Protein AF-A0AA37UW43-F1 (afdb_monomer_lite)

pLDDT: mean 72.26, std 14.87, range [30.22, 90.19]

Organism: NCBI:txid154654

Structure (mmCIF, N/CA/C/O backbone):
data_AF-A0AA37UW43-F1
#
_entry.id   AF-A0AA37UW43-F1
#
loop_
_atom_site.group_PDB
_atom_site.id
_atom_site.type_symbol
_atom_site.label_atom_id
_atom_site.label_alt_id
_atom_site.label_comp_id
_atom_site.label_asym_id
_atom_site.label_entity_id
_atom_site.label_seq_id
_atom_site.pdbx_PDB_ins_code
_atom_site.Cartn_x
_atom_site.Cartn_y
_atom_site.Cartn_z
_atom_site.occupancy
_atom_site.B_iso_or_equiv
_atom_site.auth_seq_id
_atom_site.auth_comp_id
_atom_site.auth_asym_id
_atom_site.auth_atom_id
_atom_site.pdbx_PDB_model_num
ATOM 1 N N . MET A 1 1 ? -3.197 6.712 -16.812 1.00 31.25 1 MET A N 1
ATOM 2 C CA . MET A 1 1 ? -2.196 5.652 -16.560 1.00 31.25 1 MET A CA 1
ATOM 3 C C . MET A 1 1 ? -1.695 5.841 -15.141 1.00 31.25 1 MET A C 1
ATOM 5 O O . MET A 1 1 ? -1.115 6.882 -14.878 1.00 31.25 1 MET A O 1
ATOM 9 N N . ALA A 1 2 ? -1.982 4.922 -14.219 1.00 30.59 2 ALA A N 1
ATOM 10 C CA . ALA A 1 2 ? -1.455 5.011 -12.856 1.00 30.59 2 ALA A CA 1
ATOM 11 C C . ALA A 1 2 ? 0.006 4.529 -12.867 1.00 30.59 2 ALA A C 1
ATOM 13 O O . ALA A 1 2 ? 0.276 3.406 -13.292 1.00 30.59 2 ALA A O 1
ATOM 14 N N . MET A 1 3 ? 0.942 5.402 -12.495 1.00 30.22 3 MET A N 1
ATOM 15 C CA . MET A 1 3 ? 2.379 5.114 -12.454 1.00 30.22 3 MET A CA 1
ATOM 16 C C . MET A 1 3 ? 2.679 4.174 -11.276 1.00 30.22 3 MET A C 1
ATOM 18 O O . MET A 1 3 ? 2.219 4.402 -10.163 1.00 30.22 3 MET A O 1
ATOM 22 N N . LEU A 1 4 ? 3.413 3.086 -11.530 1.00 39.78 4 LEU A N 1
ATOM 23 C CA . LEU A 1 4 ? 3.584 1.969 -10.583 1.00 39.78 4 LEU A CA 1
ATOM 24 C C . LEU A 1 4 ? 4.609 2.234 -9.472 1.00 39.78 4 LEU A C 1
ATOM 26 O O . LEU A 1 4 ? 4.644 1.492 -8.489 1.00 39.78 4 LEU A O 1
ATOM 30 N N . SER A 1 5 ? 5.412 3.274 -9.653 1.00 51.12 5 SER A N 1
ATOM 31 C CA . SER A 1 5 ? 6.318 3.905 -8.699 1.00 51.12 5 SER A CA 1
ATOM 32 C C . SER A 1 5 ? 6.928 5.111 -9.421 1.00 51.12 5 SER A C 1
ATOM 34 O O . SER A 1 5 ? 7.512 4.949 -10.494 1.00 51.12 5 SER A O 1
ATOM 36 N N . SER A 1 6 ? 6.746 6.323 -8.890 1.00 60.25 6 SER A N 1
ATOM 37 C CA . SER A 1 6 ? 7.473 7.494 -9.400 1.00 60.25 6 SER A CA 1
ATOM 38 C C . SER A 1 6 ? 8.873 7.486 -8.794 1.00 60.25 6 SER A C 1
ATOM 40 O O . SER A 1 6 ? 9.027 7.251 -7.595 1.00 60.25 6 SER A O 1
ATOM 42 N N . HIS A 1 7 ? 9.885 7.686 -9.633 1.00 68.88 7 HIS A N 1
ATOM 43 C CA . HIS A 1 7 ? 11.268 7.857 -9.205 1.00 68.88 7 HIS A CA 1
ATOM 44 C C . HIS A 1 7 ? 11.719 9.225 -9.675 1.00 68.88 7 HIS A C 1
ATOM 46 O O . HIS A 1 7 ? 12.060 9.411 -10.843 1.00 68.88 7 HIS A O 1
ATOM 52 N N . GLU A 1 8 ? 11.703 10.170 -8.751 1.00 78.44 8 GLU A N 1
ATOM 53 C CA . GLU A 1 8 ? 12.181 11.521 -8.989 1.00 78.44 8 GLU A CA 1
ATOM 54 C C . GLU A 1 8 ? 13.574 11.664 -8.393 1.00 78.44 8 GLU A C 1
ATOM 56 O O . GLU A 1 8 ? 13.880 11.125 -7.325 1.00 78.44 8 GLU A O 1
ATOM 61 N N . ARG A 1 9 ? 14.450 12.318 -9.154 1.00 80.81 9 ARG A N 1
ATOM 62 C CA . ARG A 1 9 ? 15.811 12.620 -8.730 1.00 80.81 9 ARG A CA 1
ATOM 63 C C . ARG A 1 9 ? 15.857 14.079 -8.329 1.00 80.81 9 ARG A C 1
ATOM 65 O O . ARG A 1 9 ? 15.401 14.931 -9.083 1.00 80.81 9 ARG A O 1
ATOM 72 N N . PHE A 1 10 ? 16.448 14.314 -7.172 1.00 81.38 10 PHE A N 1
ATOM 73 C CA . PHE A 1 10 ? 16.696 15.632 -6.622 1.00 81.38 10 PHE A CA 1
ATOM 74 C C . PHE A 1 10 ? 18.197 15.746 -6.383 1.00 81.38 10 PHE A C 1
ATOM 76 O O . PHE A 1 10 ? 18.824 14.781 -5.933 1.00 81.38 10 PHE A O 1
ATOM 83 N N . ASP A 1 11 ? 18.757 16.909 -6.695 1.00 84.62 11 ASP A N 1
ATOM 84 C CA . ASP A 1 11 ? 20.168 17.205 -6.433 1.00 84.62 11 ASP A CA 1
ATOM 85 C C . ASP A 1 11 ? 20.387 17.671 -4.983 1.00 84.62 11 ASP A C 1
ATOM 87 O O . ASP A 1 11 ? 21.520 17.697 -4.500 1.00 84.62 11 ASP A O 1
ATOM 91 N N . ASP A 1 12 ? 19.298 17.986 -4.276 1.00 87.00 12 ASP A N 1
ATOM 92 C CA . ASP A 1 12 ? 19.287 18.464 -2.900 1.00 87.00 12 ASP A CA 1
ATOM 93 C C . ASP A 1 12 ? 18.403 17.594 -1.985 1.00 87.00 12 ASP A C 1
ATOM 95 O O . ASP A 1 12 ? 17.303 17.163 -2.344 1.00 87.00 12 ASP A O 1
ATOM 99 N N . LEU A 1 13 ? 18.901 17.325 -0.773 1.00 82.94 13 LEU A N 1
ATOM 100 C CA . LEU A 1 13 ? 18.203 16.485 0.202 1.00 82.94 13 LEU A CA 1
ATOM 101 C C . LEU A 1 13 ? 17.011 17.211 0.829 1.00 82.94 13 LEU A C 1
ATOM 103 O O . LEU A 1 13 ? 16.000 16.571 1.120 1.00 82.94 13 LEU A O 1
ATOM 107 N N . GLU A 1 14 ? 17.126 18.516 1.066 1.00 87.81 14 GLU A N 1
ATOM 108 C CA . GLU A 1 14 ? 16.046 19.290 1.671 1.00 87.81 14 GLU A CA 1
ATOM 109 C C . GLU A 1 14 ? 14.845 19.346 0.722 1.00 87.81 14 GLU A C 1
ATOM 111 O O . GLU A 1 14 ? 13.730 19.018 1.131 1.00 87.81 14 GLU A O 1
ATOM 116 N N . GLU A 1 15 ? 15.085 19.626 -0.560 1.00 88.25 15 GLU A N 1
ATOM 117 C CA . GLU A 1 15 ? 14.075 19.572 -1.618 1.00 88.25 15 GLU A CA 1
ATOM 118 C C . GLU A 1 15 ? 13.424 18.182 -1.710 1.00 88.25 15 GLU A C 1
ATOM 120 O O . GLU A 1 15 ? 12.194 18.066 -1.698 1.00 88.25 15 GLU A O 1
ATOM 125 N N . ALA A 1 16 ? 14.228 17.111 -1.704 1.00 86.69 16 ALA A N 1
ATOM 126 C CA . ALA A 1 16 ? 13.721 15.739 -1.745 1.00 86.69 16 ALA A CA 1
ATOM 127 C C . ALA A 1 16 ? 12.799 15.414 -0.556 1.00 86.69 16 ALA A C 1
ATOM 129 O O . ALA A 1 16 ? 11.757 14.773 -0.719 1.00 86.69 16 ALA A O 1
ATOM 130 N N . VAL A 1 17 ? 13.166 15.849 0.654 1.00 86.12 17 VAL A N 1
ATOM 131 C CA . VAL A 1 17 ? 12.379 15.613 1.874 1.00 86.12 17 VAL A CA 1
ATOM 132 C C . VAL A 1 17 ? 11.121 16.483 1.907 1.00 86.12 17 VAL A C 1
ATOM 134 O O . VAL A 1 17 ? 10.063 15.996 2.315 1.00 86.12 17 VAL A O 1
ATOM 137 N N . GLN A 1 18 ? 11.184 17.736 1.451 1.00 89.06 18 GLN A N 1
ATOM 138 C CA . GLN A 1 18 ? 10.008 18.605 1.333 1.00 89.06 18 GLN A CA 1
ATOM 139 C C . GLN A 1 18 ? 8.992 18.026 0.340 1.00 89.06 18 GLN A C 1
ATOM 141 O O . GLN A 1 18 ? 7.804 17.921 0.661 1.00 89.06 18 GLN A O 1
ATOM 146 N N . HIS A 1 19 ? 9.457 17.559 -0.821 1.00 88.00 19 HIS A N 1
ATOM 147 C CA . HIS A 1 19 ? 8.602 16.921 -1.820 1.00 88.00 19 HIS A CA 1
ATOM 148 C C . HIS A 1 19 ? 7.982 15.620 -1.289 1.00 88.00 19 HIS A C 1
ATOM 150 O O . HIS A 1 19 ? 6.769 15.412 -1.372 1.00 88.00 19 HIS A O 1
ATOM 156 N N . ALA A 1 20 ? 8.794 14.776 -0.645 1.00 86.81 20 ALA A N 1
ATOM 157 C CA . ALA A 1 20 ? 8.319 13.560 0.006 1.00 86.81 20 ALA A CA 1
ATOM 158 C C . ALA A 1 20 ? 7.260 13.858 1.081 1.00 86.81 20 ALA A C 1
ATOM 160 O O . ALA A 1 20 ? 6.260 13.149 1.187 1.00 86.81 20 ALA A O 1
ATOM 161 N N . THR A 1 21 ? 7.438 14.932 1.848 1.00 86.00 21 THR A N 1
ATOM 162 C CA . THR A 1 21 ? 6.476 15.365 2.867 1.00 86.00 21 THR A CA 1
ATOM 163 C C . THR A 1 21 ? 5.143 15.778 2.239 1.00 86.00 21 THR A C 1
ATOM 165 O O . THR A 1 21 ? 4.090 15.380 2.741 1.00 86.00 21 THR A O 1
ATOM 168 N N . ALA A 1 22 ? 5.156 16.495 1.112 1.00 86.56 22 ALA A N 1
ATOM 169 C CA . ALA A 1 22 ? 3.940 16.868 0.386 1.00 86.56 22 ALA A CA 1
ATOM 170 C C . ALA A 1 22 ? 3.159 15.638 -0.112 1.00 86.56 22 ALA A C 1
ATOM 172 O O . ALA A 1 22 ? 1.956 15.533 0.129 1.00 86.56 22 ALA A O 1
ATOM 173 N N . TRP A 1 23 ? 3.841 14.657 -0.710 1.00 86.81 23 TRP A N 1
ATOM 174 C CA . TRP A 1 23 ? 3.214 13.390 -1.113 1.00 86.81 23 TRP A CA 1
ATOM 175 C C . TRP A 1 23 ? 2.674 12.595 0.063 1.00 86.81 23 TRP A C 1
ATOM 177 O O . TRP A 1 23 ? 1.636 11.950 -0.046 1.00 86.81 23 TRP A O 1
ATOM 187 N N . VAL A 1 24 ? 3.349 12.648 1.208 1.00 82.75 24 VAL A N 1
ATOM 188 C CA . VAL A 1 24 ? 2.834 12.041 2.431 1.00 82.75 24 VAL A CA 1
ATOM 189 C C . VAL A 1 24 ? 1.565 12.751 2.897 1.00 82.75 24 VAL A C 1
ATOM 191 O O . VAL A 1 24 ? 0.630 12.075 3.316 1.00 82.75 24 VAL A O 1
ATOM 194 N N . HIS A 1 25 ? 1.481 14.078 2.803 1.00 81.75 25 HIS A N 1
ATOM 195 C CA . HIS A 1 25 ? 0.246 14.806 3.104 1.00 81.75 25 HIS A CA 1
ATOM 196 C C . HIS A 1 25 ? -0.891 14.456 2.142 1.00 81.75 25 HIS A C 1
ATOM 198 O O . HIS A 1 25 ? -2.007 14.237 2.604 1.00 81.75 25 HIS A O 1
ATOM 204 N N . GLU A 1 26 ? -0.622 14.334 0.843 1.00 83.12 26 GLU A N 1
ATOM 205 C CA . GLU A 1 26 ? -1.614 13.890 -0.144 1.00 83.12 26 GLU A CA 1
ATOM 206 C C . GLU A 1 26 ? -2.072 12.450 0.127 1.00 83.12 26 GLU A C 1
ATOM 208 O O . GLU A 1 26 ? -3.270 12.172 0.208 1.00 83.12 26 GLU A O 1
ATOM 213 N N . MET A 1 27 ? -1.114 11.545 0.350 1.00 79.56 27 MET A N 1
ATOM 214 C CA . MET A 1 27 ? -1.364 10.164 0.754 1.00 79.56 27 MET A CA 1
ATOM 215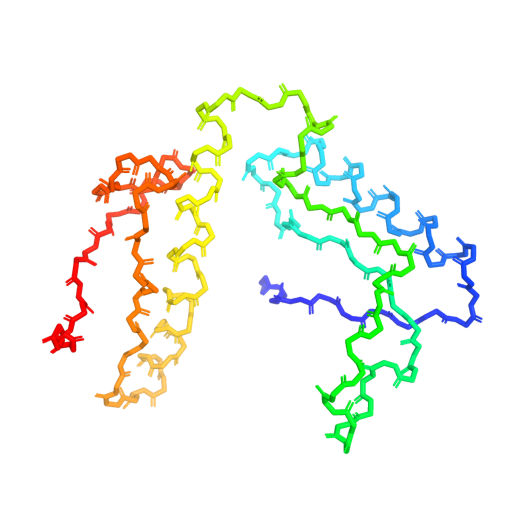 C C . MET A 1 27 ? -2.271 10.104 1.982 1.00 79.56 27 MET A C 1
ATOM 217 O O . MET A 1 27 ? -3.262 9.377 1.988 1.00 79.56 27 MET A O 1
ATOM 221 N N . ARG A 1 28 ? -1.958 10.904 3.007 1.00 73.06 28 ARG A N 1
ATOM 222 C CA . ARG A 1 28 ? -2.733 10.988 4.250 1.00 73.06 28 ARG A CA 1
ATOM 223 C C . ARG A 1 28 ? -4.119 11.592 4.026 1.00 73.06 28 ARG A C 1
ATOM 225 O O . ARG A 1 28 ? -5.083 11.068 4.568 1.00 73.06 28 ARG A O 1
ATOM 232 N N . GLY A 1 29 ? -4.234 12.649 3.223 1.00 67.12 29 GLY A N 1
ATOM 233 C CA . GLY A 1 29 ? -5.507 13.315 2.937 1.00 67.12 29 GLY A CA 1
ATOM 234 C C . GLY A 1 29 ? -6.494 12.430 2.173 1.00 67.12 29 GLY A C 1
ATOM 235 O O . GLY A 1 29 ? -7.693 12.485 2.430 1.00 67.12 29 GLY A O 1
ATOM 236 N N . ALA A 1 30 ? -5.995 11.582 1.271 1.00 67.19 30 ALA A N 1
ATOM 237 C CA . ALA A 1 30 ? -6.817 10.652 0.496 1.00 67.19 30 ALA A CA 1
ATOM 238 C C . ALA A 1 30 ? -7.039 9.290 1.190 1.00 67.19 30 ALA A C 1
ATOM 240 O O . ALA A 1 30 ? -7.945 8.537 0.814 1.00 67.19 30 ALA A O 1
ATOM 241 N N . GLY A 1 31 ? -6.224 8.944 2.191 1.00 64.44 31 GLY A N 1
ATOM 242 C CA . GLY A 1 31 ? -6.337 7.698 2.950 1.00 64.44 31 GLY A CA 1
ATOM 243 C C . GLY A 1 31 ? -6.338 6.458 2.048 1.00 64.44 31 GLY A C 1
ATOM 244 O O . GLY A 1 31 ? -5.504 6.311 1.152 1.00 64.44 31 GLY A O 1
ATOM 245 N N . ALA A 1 32 ? -7.318 5.569 2.241 1.00 55.53 32 ALA A N 1
ATOM 246 C CA . ALA A 1 32 ? -7.449 4.339 1.455 1.00 55.53 32 ALA A CA 1
ATOM 247 C C . ALA A 1 32 ? -7.600 4.591 -0.059 1.00 55.53 32 ALA A C 1
ATOM 249 O O . ALA A 1 32 ? -7.211 3.736 -0.859 1.00 55.53 32 ALA A O 1
ATOM 250 N N . THR A 1 33 ? -8.088 5.769 -0.462 1.00 60.16 33 THR A N 1
ATOM 251 C CA . THR A 1 33 ? -8.280 6.139 -1.875 1.00 60.16 33 THR A CA 1
ATOM 252 C C . THR A 1 33 ? -7.028 6.704 -2.546 1.00 60.16 33 THR A C 1
ATOM 254 O O . THR A 1 33 ? -7.032 6.903 -3.760 1.00 60.16 33 THR A O 1
ATOM 257 N N . SER A 1 34 ? -5.945 6.937 -1.794 1.00 67.12 34 SER A N 1
ATOM 258 C CA . SER A 1 34 ? -4.707 7.453 -2.373 1.00 67.12 34 SER A CA 1
ATOM 259 C C . SER A 1 34 ? -4.100 6.479 -3.383 1.00 67.12 34 SER A C 1
ATOM 261 O O . SER A 1 34 ? -3.988 5.277 -3.131 1.00 67.12 34 SER A O 1
ATOM 263 N N . ALA A 1 35 ? -3.627 7.019 -4.506 1.00 70.06 35 ALA A N 1
ATOM 264 C CA . ALA A 1 35 ? -2.768 6.290 -5.434 1.00 70.06 35 ALA A CA 1
ATOM 265 C C . ALA A 1 35 ? -1.338 6.097 -4.882 1.00 70.06 35 ALA A C 1
ATOM 267 O O . ALA A 1 35 ? -0.588 5.263 -5.390 1.00 70.06 35 ALA A O 1
ATOM 268 N N . ILE A 1 36 ? -0.962 6.847 -3.841 1.00 73.75 36 ILE A N 1
ATOM 269 C CA . ILE A 1 36 ? 0.344 6.805 -3.185 1.00 73.75 36 ILE A CA 1
ATOM 270 C C . ILE A 1 36 ? 0.248 5.838 -2.001 1.00 73.75 36 ILE A C 1
ATOM 272 O O . ILE A 1 36 ? -0.589 5.999 -1.119 1.00 73.75 36 ILE A O 1
ATOM 276 N N . ARG A 1 37 ? 1.095 4.804 -1.975 1.00 72.44 37 ARG A N 1
ATOM 277 C CA . ARG A 1 37 ? 1.123 3.806 -0.881 1.00 72.44 37 ARG A CA 1
ATOM 278 C C . ARG A 1 37 ? 2.393 3.864 -0.039 1.00 72.44 37 ARG A C 1
ATOM 280 O O . ARG A 1 37 ? 2.386 3.489 1.130 1.00 72.44 37 ARG A O 1
ATOM 287 N N . ARG A 1 38 ? 3.485 4.340 -0.635 1.00 78.31 38 ARG A N 1
ATOM 288 C CA . ARG A 1 38 ? 4.796 4.460 -0.003 1.00 78.31 38 ARG A CA 1
ATOM 289 C C . ARG A 1 38 ? 5.556 5.612 -0.636 1.00 78.31 38 ARG A C 1
ATOM 291 O O . ARG A 1 38 ? 5.621 5.709 -1.857 1.00 78.31 38 ARG A O 1
ATOM 298 N N . VAL A 1 39 ? 6.170 6.426 0.207 1.00 80.56 39 VAL A N 1
ATOM 299 C CA . VAL A 1 39 ? 7.092 7.494 -0.162 1.00 80.56 39 VAL A CA 1
ATOM 300 C C . VAL A 1 39 ? 8.441 7.163 0.462 1.00 80.56 39 VAL A C 1
ATOM 302 O O . VAL A 1 39 ? 8.529 6.867 1.652 1.00 80.56 39 VAL A O 1
ATOM 305 N N . CYS A 1 40 ? 9.497 7.156 -0.346 1.00 82.38 40 CYS A N 1
ATOM 306 C CA . CYS A 1 40 ? 10.833 6.771 0.090 1.00 82.38 40 CYS A CA 1
ATOM 307 C C . CYS A 1 40 ? 11.865 7.683 -0.572 1.00 82.38 40 CYS A C 1
ATOM 309 O O . CYS A 1 40 ? 11.918 7.751 -1.796 1.00 82.38 40 CYS A O 1
ATOM 311 N N . VAL A 1 41 ? 12.716 8.319 0.230 1.00 82.81 41 VAL A N 1
ATOM 312 C CA . VAL A 1 41 ? 13.889 9.064 -0.241 1.00 82.81 41 VAL A CA 1
ATOM 313 C C . VAL A 1 41 ? 15.120 8.206 0.002 1.00 82.81 41 VAL A C 1
ATOM 315 O O . VAL A 1 41 ? 15.330 7.691 1.106 1.00 82.81 41 VAL A O 1
ATOM 318 N N . ARG A 1 42 ? 15.935 8.026 -1.036 1.00 82.38 42 ARG A N 1
ATOM 319 C CA . ARG A 1 42 ? 17.179 7.257 -0.965 1.00 82.38 42 ARG A CA 1
ATOM 320 C C . ARG A 1 42 ? 18.323 8.023 -1.625 1.00 82.38 42 ARG A C 1
ATOM 322 O O . ARG A 1 42 ? 18.057 8.788 -2.549 1.00 82.38 42 ARG A O 1
ATOM 329 N N . PRO A 1 43 ? 19.572 7.778 -1.201 1.00 78.56 43 PRO A N 1
ATOM 330 C CA . PRO A 1 43 ? 20.750 8.253 -1.918 1.00 78.56 43 PRO A CA 1
ATOM 331 C C . PRO A 1 43 ? 20.744 7.784 -3.382 1.00 78.56 43 PRO A C 1
ATOM 333 O O . PRO A 1 43 ? 20.275 6.682 -3.681 1.00 78.56 43 PRO A O 1
ATOM 336 N N . SER A 1 44 ? 21.243 8.604 -4.305 1.00 70.88 44 SER A N 1
ATOM 337 C CA . SER A 1 44 ? 21.222 8.308 -5.747 1.00 70.88 44 SER A CA 1
ATOM 338 C C . SER A 1 44 ? 22.100 7.110 -6.139 1.00 70.88 44 SER A C 1
ATOM 340 O O . SER A 1 44 ? 21.780 6.410 -7.099 1.00 70.88 44 SER A O 1
ATOM 342 N N . ASP A 1 45 ? 23.142 6.827 -5.357 1.00 66.19 45 ASP A N 1
ATOM 343 C CA . ASP A 1 45 ? 24.042 5.672 -5.470 1.00 66.19 45 ASP A CA 1
ATOM 344 C C . ASP A 1 45 ? 23.424 4.355 -4.958 1.00 66.19 45 ASP A C 1
ATOM 346 O O . ASP A 1 45 ? 23.936 3.274 -5.238 1.00 66.19 45 ASP A O 1
ATOM 350 N N . SER A 1 46 ? 22.267 4.405 -4.287 1.00 59.50 46 SER A N 1
ATOM 351 C CA . SER A 1 46 ? 21.582 3.213 -3.752 1.00 59.50 46 SER A CA 1
ATOM 352 C C . SER A 1 46 ? 20.979 2.275 -4.811 1.00 59.50 46 SER A C 1
ATOM 354 O O . SER A 1 46 ? 20.426 1.230 -4.459 1.00 59.50 46 SER A O 1
ATOM 356 N N . TRP A 1 47 ? 21.070 2.638 -6.094 1.00 52.75 47 TRP A N 1
ATOM 357 C CA . TRP A 1 47 ? 20.585 1.855 -7.235 1.00 52.75 47 TRP A CA 1
ATOM 358 C C . TRP A 1 47 ? 21.697 1.180 -8.040 1.00 52.75 47 TRP A C 1
ATOM 360 O O . TRP A 1 47 ? 21.405 0.624 -9.098 1.00 52.75 47 TRP A O 1
ATOM 370 N N . ASP A 1 48 ? 22.944 1.208 -7.563 1.00 51.97 48 ASP A N 1
ATOM 371 C CA . ASP A 1 48 ? 24.035 0.501 -8.229 1.00 51.97 48 ASP A CA 1
ATOM 372 C C . ASP A 1 48 ? 23.754 -1.014 -8.251 1.00 51.97 48 ASP A C 1
ATOM 374 O O . ASP A 1 48 ? 23.768 -1.711 -7.228 1.00 51.97 48 ASP A O 1
ATOM 378 N N . THR A 1 49 ? 23.414 -1.514 -9.439 1.00 49.22 49 THR A N 1
ATOM 379 C CA . THR A 1 49 ? 22.942 -2.883 -9.677 1.00 49.22 49 THR A CA 1
ATOM 380 C C . THR A 1 49 ? 23.996 -3.937 -9.360 1.00 49.22 49 THR A C 1
ATOM 382 O O . THR A 1 49 ? 23.637 -5.088 -9.104 1.00 49.22 49 THR A O 1
ATOM 385 N N . ASP A 1 50 ? 25.271 -3.547 -9.305 1.00 47.25 50 ASP A N 1
ATOM 386 C CA . ASP A 1 50 ? 26.380 -4.451 -8.999 1.00 47.25 50 ASP A CA 1
ATOM 387 C C . ASP A 1 50 ? 26.536 -4.717 -7.492 1.00 47.25 50 ASP A C 1
ATOM 389 O O . ASP A 1 50 ? 27.191 -5.681 -7.092 1.00 47.25 50 ASP A O 1
ATOM 393 N N . ASN A 1 51 ? 25.870 -3.934 -6.635 1.00 42.78 51 ASN A N 1
ATOM 394 C CA . ASN A 1 51 ? 25.991 -4.021 -5.179 1.00 42.78 51 ASN A CA 1
ATOM 395 C C . ASN A 1 51 ? 24.637 -4.129 -4.459 1.00 42.78 51 ASN A C 1
ATOM 397 O O . ASN A 1 51 ? 24.412 -3.529 -3.405 1.00 42.78 51 ASN A O 1
ATOM 401 N N . LEU A 1 52 ? 23.768 -5.029 -4.939 1.00 44.72 52 LEU A N 1
ATOM 402 C CA . LEU A 1 52 ? 22.499 -5.447 -4.301 1.00 44.72 52 LEU A CA 1
ATOM 403 C C . LEU A 1 52 ? 22.611 -5.899 -2.819 1.00 44.72 52 LEU A C 1
ATOM 405 O O . LEU A 1 52 ? 21.608 -6.261 -2.198 1.00 44.72 52 LEU A O 1
ATOM 409 N N . ARG A 1 53 ? 23.816 -5.909 -2.232 1.00 42.38 53 ARG A N 1
ATOM 410 C CA . ARG A 1 53 ? 24.093 -6.261 -0.833 1.00 42.38 53 ARG A CA 1
ATOM 411 C C . ARG A 1 53 ? 24.103 -5.076 0.132 1.00 42.38 53 ARG A C 1
ATOM 413 O O . ARG A 1 53 ? 23.921 -5.308 1.326 1.00 42.38 53 ARG A O 1
ATOM 420 N N . HIS A 1 54 ? 24.211 -3.834 -0.335 1.00 43.31 54 HIS A N 1
ATOM 421 C CA . HIS A 1 54 ? 24.048 -2.671 0.537 1.00 43.31 54 HIS A CA 1
ATOM 422 C C . HIS A 1 54 ? 22.633 -2.116 0.399 1.00 43.31 54 HIS A C 1
ATOM 424 O O . HIS A 1 54 ? 22.351 -1.196 -0.361 1.00 43.31 54 HIS A O 1
ATOM 430 N N . ARG A 1 55 ? 21.710 -2.696 1.177 1.00 50.81 55 ARG A N 1
ATOM 431 C CA . ARG A 1 55 ? 20.421 -2.067 1.483 1.00 50.81 55 ARG A CA 1
ATOM 432 C C . ARG A 1 55 ? 20.697 -0.795 2.285 1.00 50.81 55 ARG A C 1
ATOM 434 O O . ARG A 1 55 ? 20.623 -0.819 3.512 1.00 50.81 55 ARG A O 1
ATOM 441 N N . HIS A 1 56 ? 21.059 0.297 1.618 1.00 56.81 56 HIS A N 1
ATOM 442 C CA . HIS A 1 56 ? 21.120 1.592 2.280 1.00 56.81 56 HIS A CA 1
ATOM 443 C C . HIS A 1 56 ? 19.741 1.871 2.874 1.00 56.81 56 HIS A C 1
ATOM 445 O O . HIS A 1 56 ? 18.717 1.774 2.187 1.00 56.81 56 HIS A O 1
ATOM 451 N N . ARG A 1 57 ? 19.712 2.141 4.183 1.00 65.75 57 ARG A N 1
ATOM 452 C CA . ARG A 1 57 ? 18.480 2.546 4.852 1.00 65.75 57 ARG A CA 1
ATOM 453 C C . ARG A 1 57 ? 17.987 3.822 4.158 1.00 65.75 57 ARG A C 1
ATOM 455 O O . ARG A 1 57 ? 18.813 4.697 3.896 1.00 65.75 57 ARG A O 1
ATOM 462 N N . PRO A 1 58 ? 16.689 3.934 3.838 1.00 73.19 58 PRO A N 1
ATOM 463 C CA . PRO A 1 58 ? 16.141 5.177 3.317 1.00 73.19 58 PRO A CA 1
ATOM 464 C C . PRO A 1 58 ? 16.506 6.352 4.220 1.00 73.19 58 PRO A C 1
ATOM 466 O O . PRO A 1 58 ? 16.500 6.208 5.444 1.00 73.19 58 PRO A O 1
ATOM 469 N N . LEU A 1 59 ? 16.795 7.502 3.613 1.00 82.06 59 LEU A N 1
ATOM 470 C CA . LEU A 1 59 ? 16.973 8.757 4.350 1.00 82.06 59 LEU A CA 1
ATOM 471 C C . LEU A 1 59 ? 15.636 9.216 4.938 1.00 82.06 59 LEU A C 1
ATOM 473 O O . LEU A 1 59 ? 15.580 9.755 6.037 1.00 82.06 59 LEU A O 1
ATOM 477 N N . PHE A 1 60 ? 14.557 8.937 4.209 1.00 80.12 60 PHE A N 1
ATOM 478 C CA . PHE A 1 60 ? 13.184 9.140 4.633 1.00 80.12 60 PHE A CA 1
ATOM 479 C C . PHE A 1 60 ? 12.333 7.995 4.097 1.00 80.12 60 PHE A C 1
ATOM 481 O O . PHE A 1 60 ? 12.466 7.595 2.939 1.00 80.12 60 PHE A O 1
ATOM 488 N N . GLU A 1 61 ? 11.441 7.474 4.925 1.00 81.06 61 GLU A N 1
ATOM 489 C CA . GLU A 1 61 ? 10.436 6.518 4.495 1.00 81.06 61 GLU A CA 1
ATOM 490 C C . GLU A 1 61 ? 9.138 6.786 5.243 1.00 81.06 61 GLU A C 1
ATOM 492 O O . GLU A 1 61 ? 9.109 6.847 6.468 1.00 81.06 61 GLU A O 1
ATOM 497 N N . ALA A 1 62 ? 8.058 6.904 4.484 1.00 77.19 62 ALA A N 1
ATOM 498 C CA . ALA A 1 62 ? 6.712 6.923 5.002 1.00 77.19 62 ALA A CA 1
ATOM 499 C C . ALA A 1 62 ? 5.887 5.947 4.180 1.00 77.19 62 ALA A C 1
ATOM 501 O O . ALA A 1 62 ? 5.826 6.012 2.953 1.00 77.19 62 ALA A O 1
ATOM 502 N N . SER A 1 63 ? 5.244 5.027 4.874 1.00 74.69 63 SER A N 1
ATOM 503 C CA . SER A 1 63 ? 4.320 4.091 4.262 1.00 74.69 63 SER A CA 1
ATOM 504 C C . SER A 1 63 ? 2.933 4.361 4.797 1.00 74.69 63 SER A C 1
ATOM 506 O O . SER A 1 63 ? 2.797 4.717 5.971 1.00 74.69 63 SER A O 1
ATOM 508 N N . TYR A 1 64 ? 1.916 4.148 3.965 1.00 65.62 64 TYR A N 1
ATOM 509 C CA . TYR A 1 64 ? 0.521 4.127 4.395 1.00 65.62 64 TYR A CA 1
ATOM 510 C C . TYR A 1 64 ? 0.312 3.217 5.627 1.00 65.62 64 TYR A C 1
ATOM 512 O O . TYR A 1 64 ? -0.550 3.479 6.444 1.00 65.62 64 TYR A O 1
ATOM 520 N N . TYR A 1 65 ? 1.166 2.210 5.836 1.00 61.88 65 TYR A N 1
ATOM 521 C CA . TYR A 1 65 ? 1.052 1.233 6.928 1.00 61.88 65 TYR A CA 1
ATOM 522 C C . TYR A 1 65 ? 1.789 1.597 8.234 1.00 61.88 65 TYR A C 1
ATOM 524 O O . TYR A 1 65 ? 1.875 0.755 9.127 1.00 61.88 65 TYR A O 1
ATOM 532 N N . HIS A 1 66 ? 2.389 2.789 8.360 1.00 62.91 66 HIS A N 1
ATOM 533 C CA . HIS A 1 66 ? 3.155 3.129 9.570 1.00 62.91 66 HIS A CA 1
ATOM 534 C C . HIS A 1 66 ? 2.238 3.380 10.793 1.00 62.91 66 HIS A C 1
ATOM 536 O O . HIS A 1 66 ? 1.253 4.106 10.662 1.00 62.91 66 HIS A O 1
ATOM 542 N N . PRO A 1 67 ? 2.574 2.872 12.000 1.00 50.91 67 PRO A N 1
ATOM 543 C 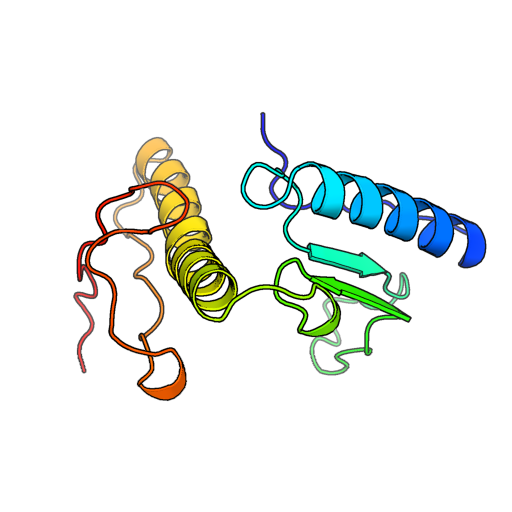CA . PRO A 1 67 ? 1.745 3.011 13.211 1.00 50.91 67 PRO A CA 1
ATOM 544 C C . PRO A 1 67 ? 1.448 4.457 13.634 1.00 50.91 67 PRO A C 1
ATOM 546 O O . PRO A 1 67 ? 0.439 4.730 14.276 1.00 50.91 67 PRO A O 1
ATOM 549 N N . GLU A 1 68 ? 2.303 5.404 13.245 1.00 52.41 68 GLU A N 1
ATOM 550 C CA . GLU A 1 68 ? 2.155 6.842 13.525 1.00 52.41 68 GLU A CA 1
ATOM 551 C C . GLU A 1 68 ? 0.922 7.479 12.857 1.00 52.41 68 GLU A C 1
ATOM 553 O O . GLU A 1 68 ? 0.630 8.651 13.077 1.00 52.41 68 GLU A O 1
ATOM 558 N N . GLN A 1 69 ? 0.189 6.723 12.037 1.00 55.22 69 GLN A N 1
ATOM 559 C CA . GLN A 1 69 ? -0.991 7.193 11.318 1.00 55.22 69 GLN A CA 1
ATOM 560 C C . GLN A 1 69 ? -2.297 7.120 12.122 1.00 55.22 69 GLN A C 1
ATOM 562 O O . GLN A 1 69 ? -3.334 7.530 11.607 1.00 55.22 69 GLN A O 1
ATOM 567 N N . GLY A 1 70 ? -2.275 6.608 13.361 1.00 55.97 70 GLY A N 1
ATOM 568 C CA . GLY A 1 70 ? -3.492 6.461 14.176 1.00 55.97 70 GLY A CA 1
ATOM 569 C C . GLY A 1 70 ? -4.534 5.533 13.541 1.00 55.97 70 GLY A C 1
ATOM 570 O O . GLY A 1 70 ? -5.721 5.636 13.844 1.00 55.97 70 GLY A O 1
ATOM 571 N N . LEU A 1 71 ? -4.087 4.665 12.630 1.00 61.84 71 LEU A N 1
ATOM 572 C CA . LEU A 1 71 ? -4.924 3.698 11.939 1.00 61.84 71 LEU A CA 1
ATOM 573 C C . LEU A 1 71 ? -5.499 2.710 12.942 1.00 61.84 71 LEU A C 1
ATOM 575 O O . LEU A 1 71 ? -4.805 2.255 13.853 1.00 61.84 71 LEU A O 1
ATOM 579 N N . THR A 1 72 ? -6.765 2.360 12.748 1.00 74.62 72 THR A N 1
ATOM 580 C CA . THR A 1 72 ? -7.357 1.269 13.514 1.00 74.62 72 THR A CA 1
ATOM 581 C C . THR A 1 72 ? -6.734 -0.056 13.078 1.00 74.62 72 THR A C 1
ATOM 583 O O . THR A 1 72 ? -6.226 -0.184 11.960 1.00 74.62 72 THR A O 1
ATOM 586 N N . ASP A 1 73 ? -6.819 -1.083 13.921 1.00 78.75 73 ASP A N 1
ATOM 587 C CA . ASP A 1 73 ? -6.375 -2.432 13.543 1.00 78.75 73 ASP A CA 1
ATOM 588 C C . ASP A 1 73 ? -7.075 -2.929 12.266 1.00 78.75 73 ASP A C 1
ATOM 590 O O . ASP A 1 73 ? -6.478 -3.646 11.460 1.00 78.75 73 ASP A O 1
ATOM 594 N N . ALA A 1 74 ? -8.324 -2.502 12.045 1.00 79.44 74 ALA A N 1
ATOM 595 C CA . ALA A 1 74 ? -9.083 -2.811 10.839 1.00 79.44 74 ALA A CA 1
ATOM 596 C C . ALA A 1 74 ? -8.478 -2.152 9.591 1.00 79.44 74 ALA A C 1
ATOM 598 O O . ALA A 1 74 ? -8.384 -2.804 8.551 1.00 79.44 74 ALA A O 1
ATOM 599 N N . ASP A 1 75 ? -8.023 -0.902 9.700 1.00 70.44 75 ASP A N 1
ATOM 600 C CA . ASP A 1 75 ? -7.354 -0.205 8.603 1.00 70.44 75 ASP A CA 1
ATOM 601 C C . ASP A 1 75 ? -6.012 -0.864 8.296 1.00 70.44 75 ASP A C 1
ATOM 603 O O . ASP A 1 75 ? -5.752 -1.202 7.147 1.00 70.44 75 ASP A O 1
ATOM 607 N N . VAL A 1 76 ? -5.189 -1.139 9.314 1.00 75.94 76 VAL A N 1
ATOM 608 C CA . VAL A 1 76 ? -3.896 -1.825 9.140 1.00 75.94 76 VAL A CA 1
ATOM 609 C C . VAL A 1 76 ? -4.086 -3.189 8.475 1.00 75.94 76 VAL A C 1
ATOM 611 O O . VAL A 1 76 ? -3.336 -3.546 7.561 1.00 75.94 76 VAL A O 1
ATOM 614 N N . TYR A 1 77 ? -5.107 -3.941 8.890 1.00 82.50 77 TYR A N 1
ATOM 615 C CA . TYR A 1 77 ? -5.464 -5.212 8.273 1.00 82.50 77 TYR A CA 1
ATOM 616 C C . TYR A 1 77 ? -5.904 -5.038 6.814 1.00 82.50 77 TYR A C 1
ATOM 618 O O . TYR A 1 77 ? -5.313 -5.654 5.929 1.00 82.50 77 TYR A O 1
ATOM 626 N N . ALA A 1 78 ? -6.882 -4.172 6.531 1.00 79.56 78 ALA A N 1
ATOM 627 C CA . ALA A 1 78 ? -7.387 -3.922 5.176 1.00 79.56 78 ALA A CA 1
ATOM 628 C C . ALA A 1 78 ? -6.271 -3.519 4.209 1.00 79.56 78 ALA A C 1
ATOM 630 O O . ALA A 1 78 ? -6.198 -3.983 3.069 1.00 79.56 78 ALA A O 1
ATOM 631 N N . ALA A 1 79 ? -5.380 -2.678 4.707 1.00 73.94 79 ALA A N 1
ATOM 632 C CA . ALA A 1 79 ? -4.247 -2.140 4.005 1.00 73.94 79 ALA A CA 1
ATOM 633 C C . ALA A 1 79 ? -3.228 -3.265 3.686 1.00 73.94 79 ALA A C 1
ATOM 635 O O . ALA A 1 79 ? -2.837 -3.439 2.530 1.00 73.94 79 ALA A O 1
ATOM 636 N N . ARG A 1 80 ? -2.876 -4.103 4.669 1.00 81.06 80 ARG A N 1
ATOM 637 C CA . ARG A 1 80 ? -2.006 -5.276 4.471 1.00 81.06 80 ARG A CA 1
ATOM 638 C C . ARG A 1 80 ? -2.588 -6.271 3.468 1.00 81.06 80 ARG A C 1
ATOM 640 O O . ARG A 1 80 ? -1.867 -6.770 2.604 1.00 81.06 80 ARG A O 1
ATOM 647 N N . VAL A 1 81 ? -3.891 -6.543 3.567 1.00 84.50 81 VAL A N 1
ATOM 648 C CA . VAL A 1 81 ? -4.605 -7.390 2.606 1.00 84.50 81 VAL A CA 1
ATOM 649 C C . VAL A 1 81 ? -4.493 -6.810 1.199 1.00 84.50 81 VAL A C 1
ATOM 651 O O . VAL A 1 81 ? -4.224 -7.556 0.263 1.00 84.50 81 VAL A O 1
ATOM 654 N N . HIS A 1 82 ? -4.687 -5.501 1.034 1.00 81.50 82 HIS A N 1
ATOM 655 C CA . HIS A 1 82 ? -4.613 -4.853 -0.272 1.00 81.50 82 HIS A CA 1
ATOM 656 C C . HIS A 1 82 ? -3.230 -4.994 -0.915 1.00 81.50 82 HIS A C 1
ATOM 658 O O . HIS A 1 82 ? -3.124 -5.425 -2.061 1.00 81.50 82 HIS A O 1
ATOM 664 N N . ASP A 1 83 ? -2.166 -4.720 -0.161 1.00 79.62 83 ASP A N 1
ATOM 665 C CA . ASP A 1 83 ? -0.788 -4.862 -0.644 1.00 79.62 83 ASP A CA 1
ATOM 666 C C . ASP A 1 83 ? -0.452 -6.293 -1.068 1.00 79.62 83 ASP A C 1
ATOM 668 O O . ASP A 1 83 ? 0.234 -6.507 -2.074 1.00 79.62 83 ASP A O 1
ATOM 672 N N . TRP A 1 84 ? -0.966 -7.271 -0.321 1.00 83.50 84 TRP A N 1
ATOM 673 C CA . TRP A 1 84 ? -0.748 -8.687 -0.586 1.00 83.50 84 TRP A CA 1
ATOM 674 C C . TRP A 1 84 ? -1.196 -9.104 -1.994 1.00 83.50 84 TRP A C 1
ATOM 676 O O . TRP A 1 84 ? -0.475 -9.847 -2.666 1.00 83.50 84 TRP A O 1
ATOM 686 N N . HIS A 1 85 ? -2.338 -8.595 -2.471 1.00 83.81 85 HIS A N 1
ATOM 687 C CA . HIS A 1 85 ? -2.881 -8.973 -3.779 1.00 83.81 85 HIS A CA 1
ATOM 688 C C . HIS A 1 85 ? -2.564 -7.961 -4.888 1.00 83.81 85 HIS A C 1
ATOM 690 O O . HIS A 1 85 ? -2.287 -8.360 -6.020 1.00 83.81 85 HIS A O 1
ATOM 696 N N . ALA A 1 86 ? -2.553 -6.656 -4.591 1.00 81.81 86 ALA A N 1
ATOM 697 C CA . ALA A 1 86 ? -2.574 -5.604 -5.608 1.00 81.81 86 ALA A CA 1
ATOM 698 C C . ALA A 1 86 ? -1.384 -5.677 -6.574 1.00 81.81 86 ALA A C 1
ATOM 700 O O . ALA A 1 86 ? -1.543 -5.477 -7.780 1.00 81.81 86 ALA A O 1
ATOM 701 N N . ASN A 1 87 ? -0.185 -6.002 -6.074 1.00 77.38 87 ASN A N 1
ATOM 702 C CA . ASN A 1 87 ? 0.982 -6.135 -6.942 1.00 77.38 87 ASN A CA 1
ATOM 703 C C . ASN A 1 87 ? 0.876 -7.352 -7.873 1.00 77.38 87 ASN A C 1
ATOM 705 O O . ASN A 1 87 ? 1.145 -7.231 -9.068 1.00 77.38 87 ASN A O 1
ATOM 709 N N . ALA A 1 88 ? 0.473 -8.506 -7.340 1.00 79.44 88 ALA A N 1
ATOM 710 C CA . ALA A 1 88 ? 0.316 -9.730 -8.117 1.00 79.44 88 ALA A CA 1
ATOM 711 C C . ALA A 1 88 ? -0.802 -9.593 -9.158 1.00 79.44 88 ALA A C 1
ATOM 713 O O . ALA A 1 88 ? -0.584 -9.913 -10.324 1.00 79.44 88 ALA A O 1
ATOM 714 N N . ASP A 1 89 ? -1.954 -9.037 -8.775 1.00 82.12 89 ASP A N 1
ATOM 715 C CA . ASP A 1 89 ? -3.085 -8.784 -9.673 1.00 82.12 89 ASP A CA 1
ATOM 716 C C . ASP A 1 89 ? -2.681 -7.884 -10.834 1.00 82.12 89 ASP A C 1
ATOM 718 O O . ASP A 1 89 ? -2.933 -8.195 -11.997 1.00 82.12 89 ASP A O 1
ATOM 722 N N . ARG A 1 90 ? -1.989 -6.788 -10.529 1.00 76.94 90 ARG A N 1
ATOM 723 C CA . ARG A 1 90 ? -1.497 -5.845 -11.529 1.00 76.94 90 ARG A CA 1
ATOM 724 C C . ARG A 1 90 ? -0.500 -6.491 -12.492 1.00 76.94 90 ARG A C 1
ATOM 726 O O . ARG A 1 90 ? -0.593 -6.297 -13.704 1.00 76.94 90 ARG A O 1
ATOM 733 N N . VAL A 1 91 ? 0.454 -7.269 -11.975 1.00 76.44 91 VAL A N 1
ATOM 734 C CA . VAL A 1 91 ? 1.404 -8.018 -12.813 1.00 76.44 91 VAL A CA 1
ATOM 735 C C . VAL A 1 91 ? 0.653 -9.024 -13.685 1.00 76.44 91 VAL A C 1
ATOM 737 O O . VAL A 1 91 ? 0.905 -9.094 -14.885 1.00 76.44 91 VAL A O 1
ATOM 740 N N . ASN A 1 92 ? -0.317 -9.743 -13.125 1.00 79.81 92 ASN A N 1
ATOM 741 C CA . ASN A 1 92 ? -1.126 -10.720 -13.848 1.00 79.81 92 ASN A CA 1
ATOM 742 C C . ASN A 1 92 ? -1.997 -10.091 -14.936 1.00 79.81 92 ASN A C 1
ATOM 744 O O . ASN A 1 92 ? -2.125 -10.675 -16.009 1.00 79.81 92 ASN A O 1
ATOM 748 N N . GLN A 1 93 ? -2.548 -8.898 -14.710 1.00 78.50 93 GLN A N 1
ATOM 749 C CA . GLN A 1 93 ? -3.266 -8.139 -15.737 1.00 78.50 93 GLN A CA 1
ATOM 750 C C . GLN A 1 93 ? -2.348 -7.807 -16.922 1.00 78.50 93 GLN A C 1
ATOM 752 O O . GLN A 1 93 ? -2.714 -8.053 -18.073 1.00 78.50 93 GLN A O 1
ATOM 757 N N . ASN A 1 94 ? -1.126 -7.339 -16.652 1.00 75.19 94 ASN A N 1
ATOM 758 C CA . ASN A 1 94 ? -0.132 -7.077 -17.697 1.00 75.19 94 ASN A CA 1
ATOM 759 C C . ASN A 1 94 ? 0.308 -8.363 -18.418 1.00 75.19 94 ASN A C 1
ATOM 761 O O . ASN A 1 94 ? 0.421 -8.385 -19.643 1.00 75.19 94 ASN A O 1
ATOM 765 N N . LEU A 1 95 ? 0.532 -9.455 -17.683 1.00 76.94 95 LEU A N 1
ATOM 766 C CA . LEU A 1 95 ? 0.888 -10.759 -18.251 1.00 76.94 95 LEU A CA 1
ATOM 767 C C . LEU A 1 95 ? -0.231 -11.320 -19.137 1.00 76.94 95 LEU A C 1
ATOM 769 O O . LEU A 1 95 ? 0.052 -11.828 -20.222 1.00 76.94 95 LEU A O 1
ATOM 773 N N . ALA A 1 96 ? -1.491 -11.184 -18.720 1.00 78.44 96 ALA A N 1
ATOM 774 C CA . ALA A 1 96 ? -2.653 -11.591 -19.503 1.00 78.44 96 ALA A CA 1
ATOM 775 C C . ALA A 1 96 ? -2.772 -10.779 -20.799 1.00 78.44 96 ALA A C 1
ATOM 777 O O . ALA A 1 96 ? -2.986 -11.360 -21.864 1.00 78.44 96 ALA A O 1
ATOM 778 N N . HIS A 1 97 ? -2.557 -9.460 -20.731 1.00 77.50 97 HIS A N 1
ATOM 779 C CA . HIS A 1 97 ? -2.507 -8.602 -21.917 1.00 77.50 97 HIS A CA 1
ATOM 780 C C . HIS A 1 97 ? -1.422 -9.062 -22.905 1.00 77.50 97 HIS A C 1
ATOM 782 O O . HIS A 1 97 ? -1.663 -9.153 -24.108 1.00 77.50 97 HIS A O 1
ATOM 788 N N . ASN A 1 98 ? -0.261 -9.459 -22.381 1.00 80.12 98 ASN A N 1
ATOM 789 C CA . ASN A 1 98 ? 0.870 -9.965 -23.159 1.00 80.12 98 ASN A CA 1
ATOM 790 C C . ASN A 1 98 ? 0.786 -11.468 -23.492 1.00 80.12 98 ASN A C 1
ATOM 792 O O . ASN A 1 98 ? 1.750 -12.035 -24.006 1.00 80.12 98 ASN A O 1
ATOM 796 N N . LYS A 1 99 ? -0.350 -12.129 -23.214 1.00 85.44 99 LYS A N 1
ATOM 797 C CA . LYS A 1 99 ? -0.589 -13.565 -23.466 1.00 85.44 99 LYS A CA 1
ATOM 798 C C . LYS A 1 99 ? 0.476 -14.492 -22.856 1.00 85.44 99 LYS A C 1
ATOM 800 O O . LYS A 1 99 ? 0.750 -15.569 -23.391 1.00 85.44 99 LYS A O 1
ATOM 805 N N . ALA A 1 100 ? 1.082 -14.092 -21.739 1.00 78.31 100 ALA A N 1
ATOM 806 C CA . ALA A 1 100 ? 2.019 -14.939 -21.017 1.00 78.31 100 ALA A CA 1
ATOM 807 C C . ALA A 1 100 ? 1.296 -16.170 -20.444 1.00 78.31 100 ALA A C 1
ATOM 809 O O . ALA A 1 100 ? 0.144 -16.100 -20.017 1.00 78.31 100 ALA A O 1
ATOM 810 N N . LYS A 1 101 ? 1.981 -17.319 -20.436 1.00 78.12 101 LYS A N 1
ATOM 811 C CA . LYS A 1 101 ? 1.414 -18.607 -19.993 1.00 78.12 101 LYS A CA 1
ATOM 812 C C . LYS A 1 101 ? 1.511 -18.849 -18.483 1.00 78.12 101 LYS A C 1
ATOM 814 O O . LYS A 1 101 ? 1.089 -19.900 -18.016 1.00 78.12 101 LYS A O 1
ATOM 819 N N . TYR A 1 102 ? 2.090 -17.914 -17.736 1.00 73.44 102 TYR A N 1
ATOM 820 C CA . TYR A 1 102 ? 2.277 -18.017 -16.293 1.00 73.44 102 TYR A CA 1
ATOM 821 C C . TYR A 1 102 ? 1.594 -16.853 -15.579 1.00 73.44 102 TYR A C 1
ATOM 823 O O . TYR A 1 102 ? 1.400 -15.781 -16.154 1.00 73.44 102 TYR A O 1
ATOM 831 N N . ARG A 1 103 ? 1.236 -17.083 -14.315 1.00 74.62 103 ARG A N 1
ATOM 832 C CA . ARG A 1 103 ? 0.688 -16.075 -13.408 1.00 74.62 103 ARG A CA 1
ATOM 833 C C . ARG A 1 103 ? 1.534 -16.020 -12.149 1.00 74.62 103 ARG A C 1
ATOM 835 O O . ARG A 1 103 ? 2.022 -17.044 -11.677 1.00 74.62 103 ARG A O 1
ATOM 842 N N . LEU A 1 104 ? 1.704 -14.819 -11.621 1.00 78.56 104 LEU A N 1
ATOM 843 C CA . LEU A 1 104 ? 2.246 -14.613 -10.295 1.00 78.56 104 LEU A CA 1
ATOM 844 C C . LEU A 1 104 ? 1.182 -15.022 -9.272 1.00 78.56 104 LEU A C 1
ATOM 846 O O . LEU A 1 104 ? 0.038 -14.576 -9.356 1.00 78.56 104 LEU A O 1
ATOM 850 N N . CYS A 1 105 ? 1.554 -15.869 -8.324 1.00 77.56 105 CYS A N 1
ATOM 851 C CA . CYS A 1 105 ? 0.697 -16.195 -7.189 1.00 77.56 105 CYS A CA 1
ATOM 852 C C . CYS A 1 105 ? 0.817 -15.092 -6.135 1.00 77.56 105 CYS A C 1
ATOM 854 O O . CYS A 1 105 ? 1.813 -14.360 -6.101 1.00 77.56 105 CYS A O 1
ATOM 856 N N . TYR A 1 106 ? -0.167 -14.997 -5.247 1.00 81.12 106 TYR A N 1
ATOM 857 C CA . TYR A 1 106 ? 0.006 -14.206 -4.035 1.00 81.12 106 TYR A CA 1
ATOM 858 C C . TYR A 1 106 ? 1.106 -14.822 -3.167 1.00 81.12 106 TYR A C 1
ATOM 860 O O . TYR A 1 106 ? 1.331 -16.034 -3.190 1.00 81.12 106 TYR A O 1
ATOM 868 N N . LEU A 1 107 ? 1.806 -13.984 -2.401 1.00 79.94 107 LEU A N 1
ATOM 869 C CA . LEU A 1 107 ? 2.754 -14.476 -1.402 1.00 79.94 107 LEU A CA 1
ATOM 870 C C . LEU A 1 107 ? 2.017 -15.338 -0.364 1.00 79.94 107 LEU A C 1
ATOM 872 O O . LEU A 1 107 ? 0.797 -15.262 -0.232 1.00 79.94 107 LEU A O 1
ATOM 876 N N . ASN A 1 108 ? 2.731 -16.155 0.404 1.00 83.31 108 ASN A N 1
ATOM 877 C CA . ASN A 1 108 ? 2.077 -16.889 1.485 1.00 83.31 108 ASN A CA 1
ATOM 878 C C . ASN A 1 108 ? 1.532 -15.904 2.529 1.00 83.31 108 ASN A C 1
ATOM 880 O O . ASN A 1 108 ? 2.246 -15.004 2.969 1.00 83.31 108 ASN A O 1
ATOM 884 N N . TRP A 1 109 ? 0.266 -16.081 2.904 1.00 84.12 109 TRP A N 1
ATOM 885 C CA . TRP A 1 109 ? -0.330 -15.368 4.030 1.00 84.12 109 TRP A CA 1
ATOM 886 C C . TRP A 1 109 ? 0.191 -15.981 5.332 1.00 84.12 109 TRP A C 1
ATOM 888 O O . TRP A 1 109 ? 0.177 -17.205 5.464 1.00 84.12 109 TRP A O 1
ATOM 898 N N . THR A 1 110 ? 0.654 -15.160 6.271 1.00 80.81 110 THR A N 1
ATOM 899 C CA . THR A 1 110 ? 1.181 -15.626 7.562 1.00 80.81 110 THR A CA 1
ATOM 900 C C . THR A 1 110 ? 0.190 -15.350 8.691 1.00 80.81 110 THR A C 1
ATOM 902 O O . THR A 1 110 ? -0.563 -14.381 8.640 1.00 80.81 110 THR A O 1
ATOM 905 N N . ASP A 1 111 ? 0.200 -16.178 9.738 1.00 80.12 111 ASP A N 1
ATOM 906 C CA . ASP A 1 111 ? -0.731 -16.035 10.873 1.00 80.12 111 ASP A CA 1
ATOM 907 C C . ASP A 1 111 ? -0.526 -14.721 11.647 1.00 80.12 111 ASP A C 1
ATOM 909 O O . ASP A 1 111 ? -1.470 -14.149 12.191 1.00 80.12 111 ASP A O 1
ATOM 913 N N . GLU A 1 112 ? 0.696 -14.182 11.625 1.00 80.50 112 GLU A N 1
ATOM 914 C CA . GLU A 1 112 ? 1.038 -12.869 12.189 1.00 80.50 112 GLU A CA 1
ATOM 915 C C . GLU A 1 112 ? 0.262 -11.718 11.533 1.00 80.50 112 GLU A C 1
ATOM 917 O O . GLU A 1 112 ? 0.157 -10.622 12.088 1.00 80.50 112 GLU A O 1
ATOM 922 N N . TRP A 1 113 ? -0.278 -11.942 10.333 1.00 79.69 113 TRP A N 1
ATOM 923 C CA . TRP A 1 113 ? -1.017 -10.930 9.596 1.00 79.69 113 TRP A CA 1
ATOM 924 C C . TRP A 1 113 ? -2.499 -10.860 9.959 1.00 79.69 113 TRP A C 1
ATOM 926 O O . TRP A 1 113 ? -3.173 -9.923 9.520 1.00 79.69 113 TRP A O 1
ATOM 936 N N . GLY A 1 114 ? -2.978 -11.789 10.788 1.00 86.19 114 GLY A N 1
ATOM 937 C CA . GLY A 1 114 ? -4.386 -11.962 11.123 1.00 86.19 114 GLY A CA 1
ATOM 938 C C . GLY A 1 114 ? -5.063 -13.031 10.256 1.00 86.19 114 GLY A C 1
ATOM 939 O O . GLY A 1 114 ? -4.389 -13.752 9.514 1.00 86.19 114 GLY A O 1
ATOM 940 N N . PRO A 1 115 ? -6.400 -13.163 10.341 1.00 89.75 115 PRO A N 1
ATOM 941 C CA . PRO A 1 115 ? -7.133 -14.159 9.567 1.00 89.75 115 PRO A CA 1
ATOM 942 C C . PRO A 1 115 ? -6.925 -13.935 8.068 1.00 89.75 115 PRO A C 1
ATOM 944 O O . PRO A 1 115 ? -6.881 -12.801 7.603 1.00 89.75 115 PRO A O 1
ATOM 947 N N . LYS A 1 116 ? -6.806 -15.016 7.296 1.00 88.44 116 LYS A N 1
ATOM 948 C CA . LYS A 1 116 ? -6.645 -14.899 5.846 1.00 88.44 116 LYS A CA 1
ATOM 949 C C . LYS A 1 116 ? -7.942 -14.371 5.207 1.00 88.44 116 LYS A C 1
ATOM 951 O O . LYS A 1 116 ? -8.999 -14.970 5.416 1.00 88.44 116 LYS A O 1
ATOM 956 N N . PRO A 1 117 ? -7.887 -13.293 4.410 1.00 89.62 117 PRO A N 1
ATOM 957 C CA . PRO A 1 117 ? -9.060 -12.719 3.754 1.00 89.62 117 PRO A CA 1
ATOM 958 C C . PRO A 1 117 ? -9.538 -13.569 2.567 1.00 89.62 117 PRO A C 1
ATOM 960 O O . PRO A 1 117 ? -8.736 -14.147 1.836 1.00 89.62 117 PRO A O 1
ATOM 963 N N . THR A 1 118 ? -10.848 -13.566 2.312 1.00 90.19 118 THR A N 1
ATOM 964 C CA . THR A 1 118 ? -11.449 -14.055 1.051 1.00 90.19 118 THR A CA 1
ATOM 965 C C . THR A 1 118 ? -11.764 -12.922 0.070 1.00 90.19 118 THR A C 1
ATOM 967 O O . THR A 1 118 ? -11.979 -13.163 -1.116 1.00 90.19 118 THR A O 1
ATOM 970 N N . ALA A 1 119 ? -11.767 -11.677 0.547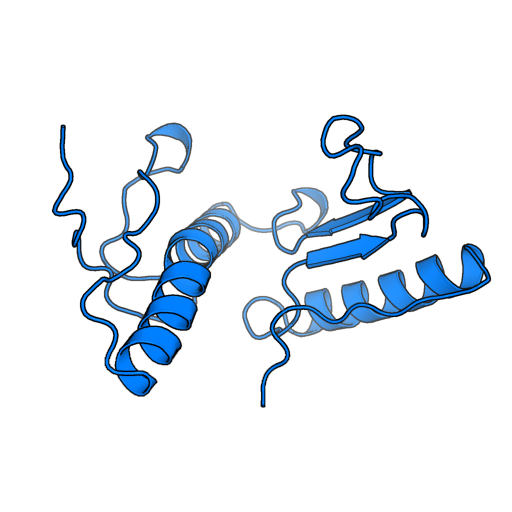 1.00 89.75 119 ALA A N 1
ATOM 971 C CA . ALA A 1 119 ? -11.895 -10.467 -0.251 1.00 89.75 119 ALA A CA 1
ATOM 972 C C . ALA A 1 119 ? -11.059 -9.344 0.372 1.00 89.75 119 ALA 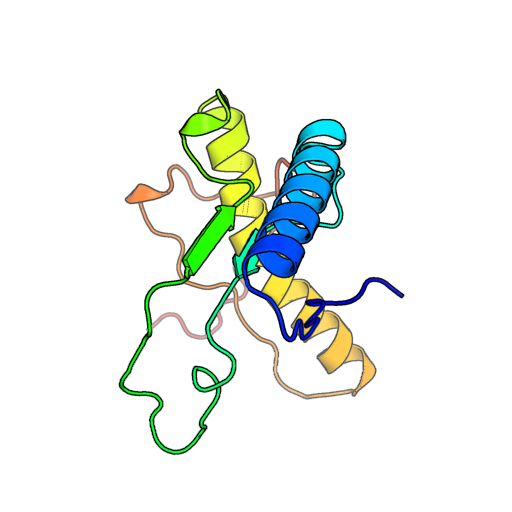A C 1
ATOM 974 O O . ALA A 1 119 ? -10.870 -9.306 1.590 1.00 89.75 119 ALA A O 1
ATOM 975 N N . CYS A 1 120 ? -10.567 -8.423 -0.452 1.00 84.62 120 CYS A N 1
ATOM 976 C CA . CYS A 1 120 ? -9.846 -7.256 0.029 1.00 84.62 120 CYS A CA 1
ATOM 977 C C . CYS A 1 120 ? -10.818 -6.250 0.662 1.00 84.62 120 CYS A C 1
ATOM 979 O O . CYS A 1 120 ? -11.661 -5.719 -0.059 1.00 84.62 120 CYS A O 1
ATOM 981 N N . PRO A 1 121 ? -10.691 -5.899 1.954 1.00 80.94 121 PRO A N 1
ATOM 982 C CA . PRO A 1 121 ? -11.586 -4.921 2.574 1.00 80.94 121 PRO A CA 1
ATOM 983 C C . PRO A 1 121 ? -11.425 -3.504 2.002 1.00 80.94 121 PRO A C 1
ATOM 985 O O . PRO A 1 121 ? -12.347 -2.703 2.095 1.00 80.94 121 PRO A O 1
ATOM 988 N N . ALA A 1 122 ? -10.273 -3.192 1.395 1.00 76.75 122 ALA A N 1
ATOM 989 C CA . ALA A 1 122 ? -9.991 -1.867 0.844 1.00 76.75 122 ALA A CA 1
ATOM 990 C C . ALA A 1 122 ? -10.597 -1.640 -0.553 1.00 76.75 122 ALA A C 1
ATOM 992 O O . ALA A 1 122 ? -11.008 -0.526 -0.866 1.00 76.75 122 ALA A O 1
ATOM 993 N N . CYS A 1 123 ? -10.648 -2.670 -1.409 1.00 77.12 123 CYS A N 1
ATOM 994 C CA . CYS A 1 123 ? -11.117 -2.531 -2.798 1.00 77.12 123 CYS A CA 1
ATOM 995 C C . CYS A 1 123 ? -12.175 -3.558 -3.221 1.00 77.12 123 CYS A C 1
ATOM 997 O O . CYS A 1 123 ? -12.585 -3.574 -4.379 1.00 77.12 123 CYS A O 1
ATOM 999 N N . ASN A 1 124 ? -12.615 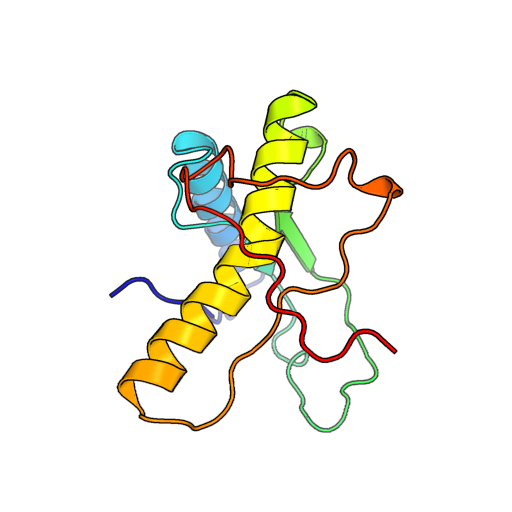-4.416 -2.299 1.00 83.75 124 ASN A N 1
ATOM 1000 C CA . ASN A 1 124 ? -13.617 -5.462 -2.496 1.00 83.75 124 ASN A CA 1
ATOM 1001 C C . ASN A 1 124 ? -13.265 -6.515 -3.569 1.00 83.75 124 ASN A C 1
ATOM 1003 O O . ASN A 1 124 ? -14.131 -7.263 -4.022 1.00 83.75 124 ASN A O 1
ATOM 1007 N N . THR A 1 125 ? -11.995 -6.594 -3.978 1.00 81.88 125 THR A N 1
ATOM 1008 C CA . THR A 1 125 ? -11.504 -7.638 -4.887 1.00 81.88 125 THR A CA 1
ATOM 1009 C C . THR A 1 125 ? -11.629 -9.003 -4.221 1.00 81.88 125 THR A C 1
ATOM 1011 O O . THR A 1 125 ? -11.130 -9.187 -3.112 1.00 81.88 125 THR A O 1
ATOM 1014 N N . ALA A 1 126 ? -12.262 -9.963 -4.896 1.00 88.06 126 ALA A N 1
ATOM 1015 C CA . ALA A 1 126 ? -12.280 -11.354 -4.456 1.00 88.06 126 ALA A CA 1
ATOM 1016 C C . ALA A 1 126 ? -10.869 -11.953 -4.552 1.00 88.06 126 ALA A C 1
ATOM 1018 O O . ALA A 1 126 ? -10.209 -11.831 -5.583 1.00 88.06 126 ALA A O 1
ATOM 1019 N N . LEU A 1 127 ? -10.410 -12.587 -3.473 1.00 85.81 127 LEU A N 1
ATOM 1020 C CA . LEU A 1 127 ? -9.063 -13.139 -3.366 1.00 85.81 127 LEU A CA 1
ATOM 1021 C C . LEU A 1 127 ? -9.147 -14.653 -3.529 1.00 85.81 127 LEU A C 1
ATOM 1023 O O . LEU A 1 127 ? -9.690 -15.354 -2.673 1.00 85.81 127 LEU A O 1
ATOM 1027 N N . HIS A 1 128 ? -8.637 -15.152 -4.651 1.00 72.00 128 HIS A N 1
ATOM 1028 C CA . HIS A 1 128 ? -8.624 -16.580 -4.953 1.00 72.00 128 HIS A CA 1
ATOM 1029 C C . HIS A 1 128 ? -7.294 -17.209 -4.528 1.00 72.00 128 HIS A C 1
ATOM 1031 O O . HIS A 1 128 ? -6.233 -16.601 -4.662 1.00 72.00 128 HIS A O 1
ATOM 1037 N N . ASP A 1 129 ? -7.356 -18.425 -3.979 1.00 62.25 129 ASP A N 1
ATOM 1038 C CA . ASP A 1 129 ? -6.208 -19.150 -3.417 1.00 62.25 129 ASP A CA 1
ATOM 1039 C C . ASP A 1 129 ? -5.362 -19.832 -4.505 1.00 62.25 129 ASP A C 1
ATOM 1041 O O . ASP A 1 129 ? -4.945 -20.984 -4.372 1.00 62.25 129 ASP A O 1
ATOM 1045 N N . ASP A 1 130 ? -5.128 -19.125 -5.607 1.00 54.09 130 ASP A N 1
ATOM 1046 C CA . ASP A 1 130 ? -4.493 -19.650 -6.811 1.00 54.09 130 ASP A CA 1
ATOM 1047 C C . ASP A 1 130 ? -2.967 -19.706 -6.624 1.00 54.09 130 ASP A C 1
ATOM 1049 O O . ASP A 1 130 ? -2.207 -19.112 -7.387 1.00 54.09 130 ASP A O 1
ATOM 1053 N N . ASN A 1 131 ? -2.496 -20.408 -5.590 1.00 49.62 131 ASN A N 1
ATOM 1054 C CA . ASN A 1 131 ? -1.121 -20.879 -5.528 1.00 49.62 131 ASN A CA 1
ATOM 1055 C C . ASN A 1 131 ? -1.083 -22.371 -5.914 1.00 49.62 131 ASN A C 1
ATOM 1057 O O . ASN A 1 131 ? -1.223 -23.232 -5.042 1.00 49.62 131 ASN A O 1
ATOM 1061 N N . PRO A 1 132 ? -0.888 -22.713 -7.204 1.00 43.19 132 PRO A N 1
ATOM 1062 C CA . PRO A 1 132 ? -0.700 -24.094 -7.646 1.00 43.19 132 PRO A CA 1
ATOM 1063 C C . PRO A 1 132 ? 0.602 -24.730 -7.123 1.00 43.19 132 PRO A C 1
ATOM 1065 O O . PRO A 1 132 ? 0.823 -25.916 -7.350 1.00 43.19 132 PRO A O 1
ATOM 1068 N N . PHE A 1 133 ? 1.453 -23.978 -6.417 1.00 40.59 133 PHE A N 1
ATOM 1069 C CA . PHE A 1 133 ? 2.699 -24.443 -5.810 1.00 40.59 133 PHE A CA 1
ATOM 1070 C C . PHE A 1 133 ? 2.580 -24.486 -4.279 1.00 40.59 133 PHE A C 1
ATOM 1072 O O . PHE A 1 133 ? 3.354 -23.854 -3.559 1.00 40.59 133 PHE A O 1
ATOM 1079 N N . ARG A 1 134 ? 1.591 -25.224 -3.760 1.00 36.72 134 ARG A N 1
ATOM 1080 C CA . ARG A 1 134 ? 1.662 -25.727 -2.381 1.00 36.72 134 ARG A CA 1
ATOM 1081 C C . ARG A 1 134 ? 2.658 -26.892 -2.374 1.00 36.72 134 ARG A C 1
ATOM 1083 O O . ARG A 1 134 ? 2.326 -27.964 -2.873 1.00 36.72 134 ARG A O 1
ATOM 1090 N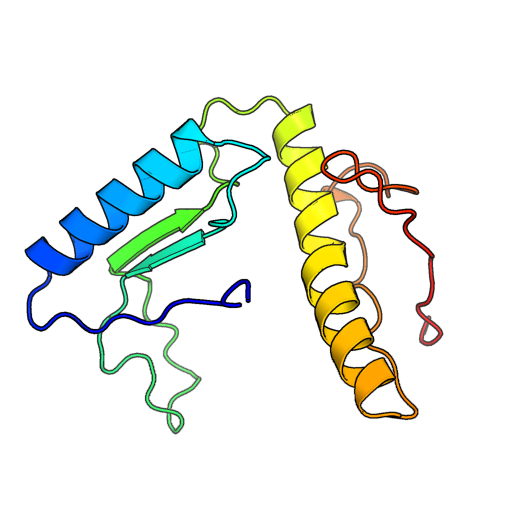 N . TRP A 1 135 ? 3.871 -26.646 -1.883 1.00 36.53 135 TRP A N 1
ATOM 1091 C CA . TRP A 1 135 ? 4.819 -27.696 -1.495 1.00 36.53 135 TRP A CA 1
ATOM 1092 C C . TRP A 1 135 ? 4.551 -28.100 -0.049 1.00 36.53 135 TRP A C 1
ATOM 1094 O O . TRP A 1 135 ? 4.317 -27.176 0.765 1.00 36.53 135 TRP A O 1
#

Radius of gyration: 17.18 Å; chains: 1; bounding box: 40×47×38 Å

Sequence (135 aa):
MAMLSSHERFDDLEEAVQHATAWVHEMRGAGATSAIRRVCVRPSDSWDTDNLRHRHRPLFEASYYHPEQGLTDADVYAARVHDWHANADRVNQNLAHNKAKYRLCYLNWTDEWGPKPTACPACNTALHDDNPFRW

Secondary structure (DSSP, 8-state):
---S------S-HHHHHHHHHHHHHHHHHHGGG-S--EEEE--GGGG-GGGTT--PPPSEEEETT-GGG---HHHHHHHHHHHHHHHHHHHHHHHHHTT-S--PPPPPP-GGG-SPPSB-TTT--B-----S---

Foldseek 3Di:
DLDPDDDDDDPDPVVLVVVLVVLVVQCLVCQLNDSDFKRFAADPCCPPVVCPPDPPDTPDIDGSLDVVSVDDLVSNLLSVLCVQVVVQVVVQVVCVVVVHPDGDFGDDDDCVSPDRDQARPSPRHGHDNPPPPPD